Protein AF-A0A953JVI3-F1 (afdb_monomer)

pLDDT: mean 75.56, std 4.75, range [60.44, 83.81]

Nearest PDB structures (foldseek):
  7a0g-assembly1_DDD  TM=2.793E-01  e=7.425E+00  Serratia marcescens

Structure (mmCIF, N/CA/C/O backbone):
data_AF-A0A953JVI3-F1
#
_entry.id   AF-A0A953JVI3-F1
#
loop_
_atom_site.group_PDB
_atom_site.id
_atom_site.type_symbol
_atom_site.label_atom_id
_atom_site.label_alt_id
_atom_site.label_comp_id
_atom_site.label_asym_id
_atom_site.label_entity_id
_atom_site.label_seq_id
_atom_site.pdbx_PDB_ins_code
_atom_site.Cartn_x
_atom_site.Cartn_y
_atom_site.Cartn_z
_atom_site.occupancy
_atom_site.B_iso_or_equiv
_atom_site.auth_seq_id
_atom_site.auth_comp_id
_atom_site.auth_asym_id
_atom_site.auth_atom_id
_atom_site.pdbx_PDB_model_num
ATOM 1 N N . MET A 1 1 ? -4.779 13.389 2.240 1.00 60.44 1 MET A N 1
ATOM 2 C CA . MET A 1 1 ? -3.704 14.331 1.834 1.00 60.44 1 MET A CA 1
ATOM 3 C C . MET A 1 1 ? -2.359 13.641 1.656 1.00 60.44 1 MET A C 1
ATOM 5 O O . MET A 1 1 ? -1.805 13.763 0.575 1.00 60.44 1 MET A O 1
ATOM 9 N N . ALA A 1 2 ? -1.850 12.896 2.646 1.00 67.44 2 ALA A N 1
ATOM 10 C CA . ALA A 1 2 ? -0.539 12.240 2.550 1.00 67.44 2 ALA A CA 1
ATOM 11 C C . ALA A 1 2 ? -0.389 11.328 1.316 1.00 67.44 2 ALA A C 1
ATOM 13 O O . ALA A 1 2 ? 0.600 11.441 0.608 1.00 67.44 2 ALA A O 1
ATOM 14 N N . THR A 1 3 ? -1.405 10.522 0.998 1.00 66.00 3 THR A N 1
ATOM 15 C CA . THR A 1 3 ? -1.423 9.599 -0.153 1.00 66.00 3 THR A CA 1
ATOM 16 C C . THR A 1 3 ? -1.429 10.294 -1.516 1.00 66.00 3 THR A C 1
ATOM 18 O O . THR A 1 3 ? -0.757 9.840 -2.434 1.00 66.00 3 THR A O 1
ATOM 21 N N . LEU A 1 4 ? -2.129 11.428 -1.651 1.00 72.62 4 LEU A N 1
ATOM 22 C CA . LEU A 1 4 ? -2.093 12.260 -2.864 1.00 72.62 4 LEU A CA 1
ATOM 23 C C . LEU A 1 4 ? -0.709 12.886 -3.073 1.00 72.62 4 LEU A C 1
ATOM 25 O O . LEU A 1 4 ? -0.221 12.948 -4.196 1.00 72.62 4 LEU A O 1
ATOM 29 N N . LEU A 1 5 ? -0.059 13.300 -1.983 1.00 75.62 5 LEU A N 1
ATOM 30 C CA . LEU A 1 5 ? 1.323 13.780 -1.993 1.00 75.62 5 LEU A CA 1
ATOM 31 C C . LEU A 1 5 ? 2.293 12.673 -2.419 1.00 75.62 5 LEU A C 1
ATOM 33 O O . LEU A 1 5 ? 3.155 12.907 -3.262 1.00 75.62 5 LEU A O 1
ATOM 37 N N . THR A 1 6 ? 2.115 11.451 -1.908 1.00 73.44 6 THR A N 1
ATOM 38 C CA . THR A 1 6 ? 2.911 10.291 -2.339 1.00 73.44 6 THR A CA 1
ATOM 39 C C . THR A 1 6 ? 2.698 9.988 -3.816 1.00 73.44 6 THR A C 1
ATOM 41 O O . THR A 1 6 ? 3.661 9.682 -4.505 1.00 73.44 6 THR A O 1
ATOM 44 N N . LEU A 1 7 ? 1.470 10.127 -4.320 1.00 75.25 7 LEU A N 1
ATOM 45 C CA . LEU A 1 7 ? 1.141 9.928 -5.733 1.00 75.25 7 LEU A CA 1
ATOM 46 C C . LEU A 1 7 ? 1.788 10.971 -6.630 1.00 75.25 7 LEU A C 1
ATOM 48 O O . LEU A 1 7 ? 2.363 10.616 -7.654 1.00 75.25 7 LEU A O 1
ATOM 52 N N . LEU A 1 8 ? 1.759 12.237 -6.220 1.00 78.50 8 LEU A N 1
ATOM 53 C CA . LEU A 1 8 ? 2.433 13.312 -6.939 1.00 78.50 8 LEU A CA 1
ATOM 54 C C . LEU A 1 8 ? 3.944 13.080 -6.994 1.00 78.50 8 LEU A C 1
ATOM 56 O O . LEU A 1 8 ? 4.527 13.184 -8.068 1.00 78.50 8 LEU A O 1
ATOM 60 N N . ILE A 1 9 ? 4.572 12.709 -5.877 1.00 78.62 9 ILE A N 1
ATOM 61 C CA . ILE A 1 9 ? 6.025 12.498 -5.799 1.00 78.62 9 ILE A CA 1
ATOM 62 C C . ILE A 1 9 ? 6.435 11.206 -6.525 1.00 78.62 9 ILE A C 1
ATOM 64 O O . ILE A 1 9 ? 7.262 11.237 -7.429 1.00 78.62 9 ILE A O 1
ATOM 68 N N . ALA A 1 10 ? 5.837 10.064 -6.183 1.00 74.25 10 ALA A N 1
ATOM 69 C CA . ALA A 1 10 ? 6.178 8.776 -6.788 1.00 74.25 10 ALA A CA 1
ATOM 70 C C . ALA A 1 10 ? 5.773 8.699 -8.268 1.00 74.25 10 ALA A C 1
ATOM 72 O O . ALA A 1 10 ? 6.470 8.063 -9.058 1.00 74.25 10 ALA A O 1
ATOM 73 N N . GLY A 1 11 ? 4.679 9.364 -8.653 1.00 73.06 11 GLY A N 1
ATOM 74 C CA . GLY A 1 11 ? 4.232 9.473 -10.038 1.00 73.06 11 GLY A CA 1
ATOM 75 C C . GLY A 1 11 ? 5.146 10.360 -10.880 1.00 73.06 11 GLY A C 1
ATOM 76 O O . GLY A 1 11 ? 5.513 9.959 -11.980 1.00 73.06 11 GLY A O 1
ATOM 77 N N . SER A 1 12 ? 5.579 11.517 -10.367 1.00 76.25 12 SER A N 1
ATOM 78 C CA . SER A 1 12 ? 6.529 12.385 -11.086 1.00 76.25 12 SER A CA 1
ATOM 79 C C . SER A 1 12 ? 7.915 11.748 -11.217 1.00 76.25 12 SER A C 1
ATOM 81 O O . SER A 1 12 ? 8.480 11.753 -12.310 1.00 76.25 12 SER A O 1
ATOM 83 N N . ILE A 1 13 ? 8.427 11.112 -10.158 1.00 76.56 13 ILE A N 1
ATOM 84 C CA . ILE A 1 13 ? 9.685 10.346 -10.205 1.00 76.56 13 ILE A CA 1
ATOM 85 C C . ILE A 1 13 ? 9.555 9.145 -11.155 1.00 76.56 13 ILE A C 1
ATOM 87 O O . ILE A 1 13 ? 10.433 8.906 -11.980 1.00 76.56 13 ILE A O 1
ATOM 91 N N . GLY A 1 14 ? 8.442 8.410 -11.080 1.00 71.81 14 GLY A N 1
ATOM 92 C CA . GLY A 1 14 ? 8.157 7.278 -11.962 1.00 71.81 14 GLY A CA 1
ATOM 93 C C . GLY A 1 14 ? 8.078 7.681 -13.432 1.00 71.81 14 GLY A C 1
ATOM 94 O O . GLY A 1 14 ? 8.633 6.994 -14.286 1.00 71.81 14 GLY A O 1
ATOM 95 N N . PHE A 1 15 ? 7.445 8.817 -13.725 1.00 75.69 15 PHE A N 1
ATOM 96 C CA . PHE A 1 15 ? 7.384 9.372 -15.073 1.00 75.69 15 PHE A CA 1
ATOM 97 C C . PHE A 1 15 ? 8.760 9.815 -15.579 1.00 75.69 15 PHE A C 1
ATOM 99 O O . PHE A 1 15 ? 9.104 9.537 -16.725 1.00 75.69 15 PHE A O 1
ATOM 106 N N . ALA A 1 16 ? 9.571 10.447 -14.727 1.00 77.69 16 ALA A N 1
ATOM 107 C CA . ALA A 1 16 ? 10.918 10.877 -15.094 1.00 77.69 16 ALA A CA 1
ATOM 108 C C . ALA A 1 16 ? 11.865 9.701 -15.399 1.00 77.69 16 ALA A C 1
ATOM 110 O O . ALA A 1 16 ? 12.712 9.821 -16.280 1.00 77.69 16 ALA A O 1
ATOM 111 N N . LEU A 1 17 ? 11.723 8.572 -14.696 1.00 78.06 17 LEU A N 1
ATOM 112 C CA . LEU A 1 17 ? 12.609 7.410 -14.843 1.00 78.06 17 LEU A CA 1
ATOM 113 C C . LEU A 1 17 ? 12.129 6.393 -15.888 1.00 78.06 17 LEU A C 1
ATOM 115 O O . LEU A 1 17 ? 12.945 5.810 -16.595 1.00 78.06 17 LEU A O 1
ATOM 119 N N . TYR A 1 18 ? 10.816 6.174 -15.991 1.00 79.06 18 TYR A N 1
ATOM 120 C CA . TYR A 1 18 ? 10.232 5.072 -16.770 1.00 79.06 18 TYR A CA 1
ATOM 121 C C . TYR A 1 18 ? 9.108 5.526 -17.718 1.00 79.06 18 TYR A C 1
ATOM 123 O O . TYR A 1 18 ? 8.394 4.701 -18.297 1.00 79.06 18 TYR A O 1
ATOM 131 N N . GLY A 1 19 ? 8.924 6.840 -17.885 1.00 80.56 19 GLY A N 1
ATOM 132 C CA . GLY A 1 19 ? 7.924 7.426 -18.774 1.00 80.56 19 GLY A CA 1
ATOM 133 C C . GLY A 1 19 ? 6.487 7.070 -18.384 1.00 80.56 19 GLY A C 1
ATOM 134 O O . GLY A 1 19 ? 6.133 6.951 -17.210 1.00 80.56 19 GLY A O 1
ATOM 135 N N . MET A 1 20 ? 5.634 6.869 -19.391 1.00 80.38 20 MET A N 1
ATOM 136 C CA . MET A 1 20 ? 4.209 6.562 -19.197 1.00 80.38 20 MET A CA 1
ATOM 137 C C . MET A 1 20 ? 3.978 5.304 -18.336 1.00 80.38 20 MET A C 1
ATOM 139 O O . MET A 1 20 ? 3.024 5.246 -17.561 1.00 80.38 20 MET A O 1
ATOM 143 N N . TRP A 1 21 ? 4.865 4.308 -18.433 1.00 77.00 21 TRP A N 1
ATOM 144 C CA . TRP A 1 21 ? 4.751 3.055 -17.682 1.00 77.00 21 TRP A CA 1
ATOM 145 C C . TRP A 1 21 ? 4.994 3.241 -16.183 1.00 77.00 21 TRP A C 1
ATOM 147 O O . TRP A 1 21 ? 4.293 2.627 -15.382 1.00 77.00 21 TRP A O 1
ATOM 157 N N . GLY A 1 22 ? 5.905 4.137 -15.793 1.00 72.75 22 GLY A N 1
ATOM 158 C CA . GLY A 1 22 ? 6.122 4.484 -14.386 1.00 72.75 22 GLY A CA 1
ATOM 159 C C . GLY A 1 22 ? 4.948 5.246 -13.765 1.00 72.75 22 GLY A C 1
ATOM 160 O O . GLY A 1 22 ? 4.673 5.086 -12.576 1.00 72.75 22 GLY A O 1
ATOM 161 N N . LEU A 1 23 ? 4.214 6.032 -14.563 1.00 77.94 23 LEU A N 1
ATOM 162 C CA . LEU A 1 23 ? 2.989 6.713 -14.125 1.00 77.94 23 LEU A CA 1
ATOM 163 C C . LEU A 1 23 ? 1.823 5.722 -13.949 1.00 77.94 23 LEU A C 1
ATOM 165 O O . LEU A 1 23 ? 1.079 5.783 -12.966 1.00 77.94 23 LEU A O 1
ATOM 169 N N . LEU A 1 24 ? 1.679 4.776 -14.883 1.00 79.62 24 LEU A N 1
ATOM 170 C CA . LEU A 1 24 ? 0.696 3.692 -14.797 1.00 79.62 24 LEU A CA 1
ATOM 171 C C . LEU A 1 24 ? 0.962 2.782 -13.591 1.00 79.62 24 LEU A C 1
ATOM 173 O O . LEU A 1 24 ? 0.039 2.441 -12.856 1.00 79.62 24 LEU A O 1
ATOM 177 N N . ALA A 1 25 ? 2.224 2.444 -13.339 1.00 76.31 25 ALA A N 1
ATOM 178 C CA . ALA A 1 25 ? 2.614 1.653 -12.180 1.00 76.31 25 ALA A CA 1
ATOM 179 C C . ALA A 1 25 ? 2.326 2.382 -10.850 1.00 76.31 25 ALA A C 1
ATOM 181 O O . ALA A 1 25 ? 1.720 1.797 -9.950 1.00 76.31 25 ALA A O 1
ATOM 182 N N . ALA A 1 26 ? 2.653 3.676 -10.750 1.00 76.94 26 ALA A N 1
ATOM 183 C CA . ALA A 1 26 ? 2.351 4.489 -9.569 1.00 76.94 26 ALA A CA 1
ATOM 184 C C . ALA A 1 26 ? 0.840 4.644 -9.316 1.00 76.94 26 ALA A C 1
ATOM 186 O O . ALA A 1 26 ? 0.392 4.567 -8.172 1.00 76.94 26 ALA A O 1
ATOM 187 N N . SER A 1 27 ? 0.045 4.845 -10.370 1.00 78.69 27 SER A N 1
ATOM 188 C CA . SER A 1 27 ? -1.414 4.974 -10.250 1.00 78.69 27 SER A CA 1
ATOM 189 C C . SER A 1 27 ? -2.087 3.656 -9.859 1.00 78.69 27 SER A C 1
ATOM 191 O O . SER A 1 27 ? -2.943 3.660 -8.976 1.00 78.69 27 SER A O 1
ATOM 193 N N . LEU A 1 28 ? -1.659 2.522 -10.423 1.00 81.19 28 LEU A N 1
ATOM 194 C CA . LEU A 1 28 ? -2.126 1.198 -9.998 1.00 81.19 28 LEU A CA 1
ATOM 195 C C . LEU A 1 28 ? -1.784 0.924 -8.532 1.00 81.19 28 LEU A C 1
ATOM 197 O O . LEU A 1 28 ? -2.669 0.559 -7.757 1.00 81.19 28 LEU A O 1
ATOM 201 N N . ALA A 1 29 ? -0.528 1.149 -8.136 1.00 78.25 29 ALA A N 1
ATOM 202 C CA . ALA A 1 29 ? -0.089 0.992 -6.751 1.00 78.25 29 ALA A CA 1
ATOM 203 C C . ALA A 1 29 ? -0.932 1.844 -5.790 1.00 78.25 29 ALA A C 1
ATOM 205 O O . ALA A 1 29 ? -1.361 1.356 -4.742 1.00 78.25 29 ALA A O 1
ATOM 206 N N . ALA A 1 30 ? -1.229 3.087 -6.174 1.00 77.81 30 ALA A N 1
ATOM 207 C CA . ALA A 1 30 ? -2.073 3.972 -5.391 1.00 77.81 30 ALA A CA 1
ATOM 208 C C . ALA A 1 30 ? -3.502 3.449 -5.231 1.00 77.81 30 ALA A C 1
ATOM 210 O O . ALA A 1 30 ? -4.007 3.432 -4.112 1.00 77.81 30 ALA A O 1
ATOM 211 N N . VAL A 1 31 ? -4.149 3.016 -6.317 1.00 82.12 31 VAL A N 1
ATOM 212 C CA . VAL A 1 31 ? -5.530 2.507 -6.280 1.00 82.12 31 VAL A CA 1
ATOM 213 C C . VAL A 1 31 ? -5.621 1.245 -5.427 1.00 82.12 31 VAL A C 1
ATOM 215 O O . VAL A 1 31 ? -6.524 1.130 -4.602 1.00 82.12 31 VAL A O 1
ATOM 218 N N . LEU A 1 32 ? -4.665 0.327 -5.576 1.00 80.62 32 LEU A N 1
ATOM 219 C CA . LEU A 1 32 ? -4.622 -0.918 -4.810 1.00 80.62 32 LEU A CA 1
ATOM 220 C C . LEU A 1 32 ? -4.421 -0.657 -3.312 1.00 80.62 32 LEU A C 1
ATOM 222 O O . LEU A 1 32 ? -5.138 -1.218 -2.483 1.00 80.62 32 LEU A O 1
ATOM 226 N N . CYS A 1 33 ? -3.482 0.226 -2.960 1.00 79.69 33 CYS A N 1
ATOM 227 C CA . CYS A 1 33 ? -3.192 0.537 -1.561 1.00 79.69 33 CYS A CA 1
ATOM 228 C C . CYS A 1 33 ? -4.296 1.387 -0.914 1.00 79.69 33 CYS A C 1
ATOM 230 O O . CYS A 1 33 ? -4.674 1.121 0.225 1.00 79.69 33 CYS A O 1
ATOM 232 N N . LEU A 1 34 ? -4.857 2.370 -1.630 1.00 77.19 34 LEU A N 1
ATOM 233 C CA . LEU A 1 34 ? -5.983 3.175 -1.141 1.00 77.19 34 LEU A CA 1
ATOM 234 C C . LEU A 1 34 ? -7.251 2.340 -0.995 1.00 77.19 34 LEU A C 1
ATOM 236 O O . LEU A 1 34 ? -7.900 2.408 0.043 1.00 77.19 34 LEU A O 1
ATOM 240 N N . GLY A 1 35 ? -7.582 1.521 -1.995 1.00 78.62 35 GLY A N 1
ATOM 241 C CA . GLY A 1 35 ? -8.746 0.640 -1.937 1.00 78.62 35 GLY A CA 1
ATOM 242 C C . GLY A 1 35 ? -8.668 -0.337 -0.762 1.00 78.62 35 GLY A C 1
ATOM 243 O O . GLY A 1 35 ? -9.645 -0.495 -0.030 1.00 78.62 35 GLY A O 1
ATOM 244 N N . GLY A 1 36 ? -7.493 -0.934 -0.529 1.00 78.38 36 GLY A N 1
ATOM 245 C CA . GLY A 1 36 ? -7.256 -1.809 0.622 1.00 78.38 36 GLY A CA 1
ATOM 246 C C . GLY A 1 36 ? -7.362 -1.087 1.970 1.00 78.38 36 GLY A C 1
ATOM 247 O O . GLY A 1 36 ? -7.991 -1.608 2.889 1.00 78.38 36 GLY A O 1
ATOM 248 N N . ALA A 1 37 ? -6.795 0.118 2.084 1.00 73.50 37 ALA A N 1
ATOM 249 C CA . ALA A 1 37 ? -6.823 0.919 3.311 1.00 73.50 37 ALA A CA 1
ATOM 250 C C . ALA A 1 37 ? -8.233 1.430 3.662 1.00 73.50 37 ALA A C 1
ATOM 252 O O . ALA A 1 37 ? -8.650 1.363 4.818 1.00 73.50 37 ALA A O 1
ATOM 253 N N . GLU A 1 38 ? -9.005 1.892 2.675 1.00 79.56 38 GLU A N 1
ATOM 254 C CA . GLU A 1 38 ? -10.396 2.315 2.888 1.00 79.56 38 GLU A CA 1
ATOM 255 C C . GLU A 1 38 ? -11.273 1.128 3.316 1.00 79.56 38 GLU A C 1
ATOM 257 O O . GLU A 1 38 ? -12.021 1.224 4.292 1.00 79.56 38 GLU A O 1
ATOM 262 N N . ALA A 1 39 ? -11.130 -0.030 2.660 1.00 77.75 39 ALA A N 1
ATOM 263 C CA . ALA A 1 39 ? -11.838 -1.250 3.053 1.00 77.75 39 ALA A C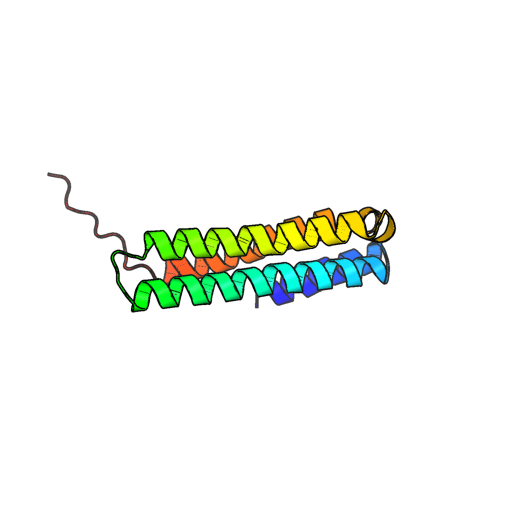A 1
ATOM 264 C C . ALA A 1 39 ? -11.475 -1.690 4.484 1.00 77.75 39 ALA A C 1
ATOM 266 O O . ALA A 1 39 ? -12.357 -2.058 5.265 1.00 77.75 39 ALA A O 1
ATOM 267 N N . ALA A 1 40 ? -10.196 -1.595 4.856 1.00 77.81 40 ALA A N 1
ATOM 268 C CA . ALA A 1 40 ? -9.703 -1.903 6.194 1.00 77.81 40 ALA A CA 1
ATOM 269 C C . ALA A 1 40 ? -10.261 -0.947 7.269 1.00 77.81 40 ALA A C 1
ATOM 271 O O . ALA A 1 40 ? -10.701 -1.385 8.341 1.00 77.81 40 ALA A O 1
ATOM 272 N N . LEU A 1 41 ? -10.318 0.355 6.980 1.00 74.19 41 LEU A N 1
ATOM 273 C CA . LEU A 1 41 ? -10.912 1.366 7.861 1.00 74.19 41 LEU A CA 1
ATOM 274 C C . LEU A 1 41 ? -12.419 1.166 8.043 1.00 74.19 41 LEU A C 1
ATOM 276 O O . LEU A 1 41 ? -12.923 1.245 9.166 1.00 74.19 41 LEU A O 1
ATOM 280 N N . VAL A 1 42 ? -13.143 0.875 6.963 1.00 80.81 42 VAL A N 1
ATOM 281 C CA . VAL A 1 42 ? -14.584 0.600 7.030 1.00 80.81 42 VAL A CA 1
ATOM 282 C C . VAL A 1 42 ? -14.847 -0.675 7.831 1.00 80.81 42 VAL A C 1
ATOM 284 O O . VAL A 1 42 ? -15.677 -0.653 8.742 1.00 80.81 42 VAL A O 1
ATOM 287 N N . ALA A 1 43 ? -14.111 -1.757 7.563 1.00 76.94 43 ALA A N 1
ATOM 288 C CA . ALA A 1 43 ? -14.257 -3.023 8.279 1.00 76.94 43 ALA A CA 1
ATOM 289 C C . ALA A 1 43 ? -13.963 -2.878 9.782 1.00 76.94 43 ALA A C 1
ATOM 291 O O . ALA A 1 43 ? -14.747 -3.336 10.616 1.00 76.94 43 ALA A O 1
ATOM 292 N N . SER A 1 44 ? -12.872 -2.191 10.138 1.00 71.88 44 SER A N 1
ATOM 293 C CA . SER A 1 44 ? -12.499 -1.967 11.540 1.00 71.88 44 SER A CA 1
ATOM 294 C C . SER A 1 44 ? -13.518 -1.101 12.285 1.00 71.88 44 SER A C 1
ATOM 296 O O . SER A 1 44 ? -13.928 -1.463 13.389 1.00 71.88 44 SER A O 1
ATOM 298 N N . ARG A 1 45 ? -14.007 -0.009 11.680 1.00 75.50 45 ARG A N 1
ATOM 299 C CA . ARG A 1 45 ? -15.045 0.839 12.296 1.00 75.50 45 ARG A CA 1
ATOM 300 C C . ARG A 1 45 ? -16.391 0.133 12.421 1.00 75.50 45 ARG A C 1
ATOM 302 O O . ARG A 1 45 ? -17.093 0.346 13.412 1.00 75.50 45 ARG A O 1
ATOM 309 N N . LEU A 1 46 ? -16.762 -0.692 11.443 1.00 79.12 46 LEU A N 1
ATOM 310 C CA . LEU A 1 46 ? -18.009 -1.453 11.490 1.00 79.12 46 LEU A CA 1
ATOM 311 C C . LEU A 1 46 ? -17.968 -2.503 12.610 1.00 79.12 46 LEU A C 1
ATOM 313 O O . LEU A 1 46 ? -18.915 -2.595 13.390 1.00 79.12 46 LEU A O 1
ATOM 317 N N . ALA A 1 47 ? -16.847 -3.216 12.753 1.00 72.50 47 ALA A N 1
ATOM 318 C CA . ALA A 1 47 ? -16.638 -4.182 13.832 1.00 72.50 47 ALA A CA 1
ATOM 319 C C . ALA A 1 47 ? 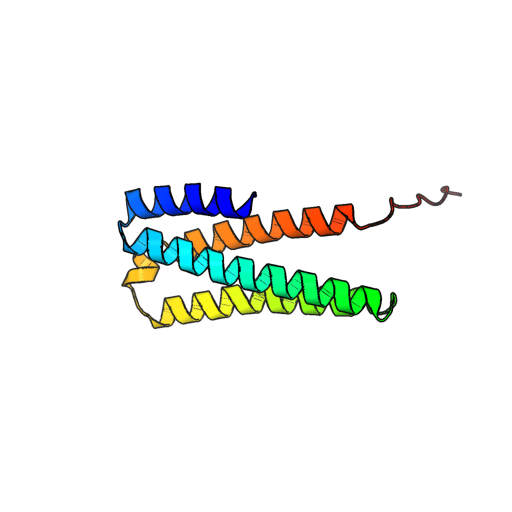-16.646 -3.516 15.221 1.00 72.50 47 ALA A C 1
ATOM 321 O O . ALA A 1 47 ? -17.320 -3.999 16.130 1.00 72.50 47 ALA A O 1
ATOM 322 N N . GLN A 1 48 ? -15.974 -2.367 15.370 1.00 70.62 48 GLN A N 1
ATOM 323 C CA . GLN A 1 48 ? -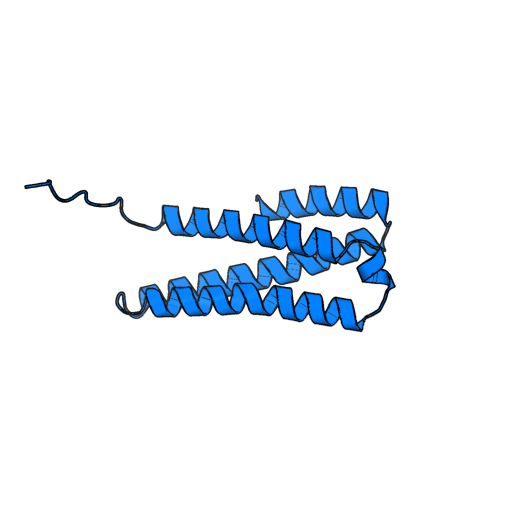15.965 -1.602 16.623 1.00 70.62 48 GLN A CA 1
ATOM 324 C C . GLN A 1 48 ? -17.354 -1.077 17.015 1.00 70.62 48 GLN A C 1
ATOM 326 O O . GLN A 1 48 ? -17.692 -1.084 18.198 1.00 70.62 48 GLN A O 1
ATOM 331 N N . ARG A 1 49 ? -18.173 -0.637 16.045 1.00 73.50 49 ARG A N 1
ATOM 332 C CA . ARG A 1 49 ? -19.565 -0.219 16.301 1.00 73.50 49 ARG A CA 1
ATOM 333 C C . ARG A 1 49 ? -20.473 -1.383 16.682 1.00 73.50 49 ARG A C 1
ATOM 335 O O . ARG A 1 49 ? -21.403 -1.174 17.452 1.00 73.50 49 ARG A O 1
ATOM 342 N N . ALA A 1 50 ? -20.239 -2.570 16.126 1.00 72.81 50 ALA A N 1
ATOM 343 C CA . ALA A 1 50 ? -21.074 -3.733 16.390 1.00 72.81 50 ALA A CA 1
ATOM 344 C C . ALA A 1 50 ? -20.865 -4.264 17.813 1.00 72.81 50 ALA A C 1
ATOM 346 O O . ALA A 1 50 ? -21.842 -4.422 18.547 1.00 72.81 50 ALA A O 1
ATOM 347 N N . ARG A 1 51 ? -19.612 -4.535 18.213 1.00 72.62 51 ARG A N 1
ATOM 348 C CA . ARG A 1 51 ? -19.264 -4.983 19.572 1.00 72.62 51 ARG A CA 1
ATOM 349 C C . ARG A 1 51 ? -17.825 -4.584 19.936 1.00 72.62 51 ARG A C 1
ATOM 351 O O . ARG A 1 51 ? -16.913 -4.923 19.184 1.00 72.62 51 ARG A O 1
ATOM 358 N N . PRO A 1 52 ? -17.575 -3.972 21.110 1.00 68.00 52 PRO A N 1
ATOM 359 C CA . PRO A 1 52 ? -16.216 -3.630 21.546 1.00 68.00 52 PRO A CA 1
ATOM 360 C C . PRO A 1 52 ? -15.311 -4.865 21.705 1.00 68.00 52 PRO A C 1
ATOM 362 O O . PRO A 1 52 ? -14.124 -4.792 21.394 1.00 68.00 52 PRO A O 1
ATOM 365 N N . ASP A 1 53 ? -15.876 -6.023 22.062 1.00 72.06 53 ASP A N 1
ATOM 366 C CA . ASP A 1 53 ? -15.145 -7.298 22.165 1.00 72.06 53 ASP A CA 1
ATOM 367 C C . ASP A 1 53 ? -14.646 -7.826 20.806 1.00 72.06 53 ASP A C 1
ATOM 369 O O . ASP A 1 53 ? -13.769 -8.685 20.743 1.00 72.06 53 ASP A O 1
ATOM 373 N N . GLN A 1 54 ? -15.174 -7.300 19.693 1.00 73.00 54 GLN A N 1
ATOM 374 C CA . GLN A 1 54 ? -14.755 -7.648 18.332 1.00 73.00 54 GLN A CA 1
ATOM 375 C C . GLN A 1 54 ? -13.699 -6.692 17.767 1.00 73.00 54 GLN A C 1
ATOM 377 O O . GLN A 1 54 ? -13.332 -6.818 16.598 1.00 73.00 54 GLN A O 1
ATOM 382 N N . ALA A 1 55 ? -13.159 -5.770 18.572 1.00 69.38 55 ALA A N 1
ATOM 383 C CA . ALA A 1 55 ? -12.100 -4.863 18.132 1.00 69.38 55 ALA A CA 1
ATOM 384 C C . ALA A 1 55 ? -10.886 -5.621 17.560 1.00 69.38 55 ALA A C 1
ATOM 386 O O . ALA A 1 55 ? -10.349 -5.226 16.526 1.00 69.38 55 ALA A O 1
ATOM 387 N N . LEU A 1 56 ? -10.510 -6.753 18.172 1.00 75.00 56 LEU A N 1
ATOM 388 C CA . LEU A 1 56 ? -9.424 -7.608 17.684 1.00 75.00 56 LEU A CA 1
ATOM 389 C C . LEU A 1 56 ? -9.760 -8.244 16.325 1.00 75.00 56 LEU A C 1
ATOM 391 O O . LEU A 1 56 ? -8.934 -8.234 15.414 1.00 75.00 56 LEU A O 1
ATOM 395 N N . ALA A 1 57 ? -10.988 -8.749 16.166 1.00 74.81 57 ALA A N 1
ATOM 396 C CA . ALA A 1 57 ? -11.457 -9.330 14.910 1.00 74.81 57 ALA A CA 1
ATOM 397 C C . ALA A 1 57 ? -11.505 -8.280 13.789 1.00 74.81 57 ALA A C 1
ATOM 399 O O . ALA A 1 57 ? -11.038 -8.545 12.685 1.00 74.81 57 ALA A O 1
ATOM 400 N N . GLY A 1 58 ? -11.980 -7.066 14.083 1.00 73.69 58 GLY A N 1
ATOM 401 C CA . GLY A 1 58 ? -11.964 -5.942 13.144 1.00 73.69 58 GLY A CA 1
ATOM 402 C C . GLY A 1 58 ? -10.551 -5.538 12.719 1.00 73.69 58 GLY A C 1
ATOM 403 O O . GLY A 1 58 ? -10.331 -5.204 11.557 1.00 73.69 58 GLY A O 1
ATOM 404 N N . MET A 1 59 ? -9.580 -5.617 13.631 1.00 74.62 59 MET A N 1
ATOM 405 C CA . MET A 1 59 ? -8.176 -5.319 13.341 1.00 74.62 59 MET A CA 1
ATOM 406 C C . MET A 1 59 ? -7.520 -6.401 12.468 1.00 74.62 59 MET A C 1
ATOM 408 O O . MET A 1 59 ? -6.794 -6.075 11.529 1.00 74.62 59 MET A O 1
ATOM 412 N N . LEU A 1 60 ? -7.824 -7.678 12.720 1.00 80.25 60 LEU A N 1
ATOM 413 C CA . LEU A 1 60 ? -7.389 -8.804 11.881 1.00 80.25 60 LEU A CA 1
ATOM 414 C C . LEU A 1 60 ? -7.965 -8.713 10.463 1.00 80.25 60 LEU A C 1
ATOM 416 O O . LEU A 1 60 ? -7.255 -8.931 9.484 1.00 80.25 60 LEU A O 1
ATOM 420 N N . LEU A 1 61 ? -9.239 -8.338 10.347 1.00 79.12 61 LEU A N 1
ATOM 421 C CA . LEU A 1 61 ? -9.919 -8.178 9.062 1.00 79.12 61 LEU A CA 1
ATOM 422 C C . LEU A 1 61 ? -9.365 -6.971 8.285 1.00 79.12 61 LEU A C 1
ATOM 424 O O . LEU A 1 61 ? -9.145 -7.050 7.077 1.00 79.12 61 LEU A O 1
ATOM 428 N N . ALA A 1 62 ? -9.038 -5.886 8.990 1.00 78.00 62 ALA A N 1
ATOM 429 C CA . ALA A 1 62 ? -8.324 -4.744 8.429 1.00 78.00 62 ALA A CA 1
ATOM 430 C C . ALA A 1 62 ? -6.925 -5.124 7.913 1.00 78.00 62 ALA A C 1
ATOM 432 O O . ALA A 1 62 ? -6.552 -4.735 6.806 1.00 78.00 62 ALA A O 1
ATOM 433 N N . MET A 1 63 ? -6.164 -5.926 8.668 1.00 79.50 63 MET A N 1
ATOM 434 C CA . MET A 1 63 ? -4.877 -6.462 8.204 1.00 79.50 63 MET A CA 1
ATOM 435 C C . MET A 1 63 ? -5.024 -7.339 6.962 1.00 79.50 63 MET A C 1
ATOM 437 O O . MET A 1 63 ? -4.193 -7.245 6.058 1.00 79.50 63 MET A O 1
ATOM 441 N N . LEU A 1 64 ? -6.072 -8.167 6.903 1.00 81.56 64 LEU A N 1
ATOM 442 C CA . LEU A 1 64 ? -6.325 -9.025 5.753 1.00 81.56 64 LEU A CA 1
ATOM 443 C C . LEU A 1 64 ? -6.485 -8.179 4.488 1.00 81.56 64 LEU A C 1
ATOM 445 O O . LEU A 1 64 ? -5.710 -8.359 3.555 1.00 81.56 64 LEU A O 1
ATOM 449 N N . PHE A 1 65 ? -7.395 -7.200 4.490 1.00 79.38 65 PHE A N 1
ATOM 450 C CA . PHE A 1 65 ? -7.600 -6.313 3.339 1.00 79.38 65 PHE A CA 1
ATOM 451 C C . PHE A 1 65 ? -6.342 -5.527 2.957 1.00 79.38 65 PHE A C 1
ATOM 453 O O . PHE A 1 65 ? -6.043 -5.374 1.768 1.00 79.38 65 PHE A O 1
ATOM 460 N N . ARG A 1 66 ? -5.571 -5.089 3.958 1.00 75.06 66 ARG A N 1
ATOM 461 C CA . ARG A 1 66 ? -4.293 -4.396 3.763 1.00 75.06 66 ARG A CA 1
ATOM 462 C C . ARG A 1 66 ? -3.225 -5.239 3.093 1.00 75.06 66 ARG A C 1
ATOM 464 O O . ARG A 1 66 ? -2.395 -4.668 2.405 1.00 75.06 66 ARG A O 1
ATOM 471 N N . MET A 1 67 ? -3.211 -6.550 3.304 1.00 76.19 67 MET A N 1
ATOM 472 C CA . MET A 1 67 ? -2.242 -7.447 2.672 1.00 76.19 67 MET A CA 1
ATOM 473 C C . MET A 1 67 ? -2.758 -7.952 1.331 1.00 76.19 67 MET A C 1
ATOM 475 O O . MET A 1 67 ? -2.026 -7.940 0.345 1.00 76.19 67 MET A O 1
ATOM 479 N N . THR A 1 68 ? -4.028 -8.358 1.261 1.00 81.38 68 THR A N 1
ATOM 480 C CA . THR A 1 68 ? -4.585 -9.002 0.068 1.00 81.38 68 THR A CA 1
ATOM 481 C C . THR A 1 68 ? -4.662 -8.058 -1.119 1.00 81.38 68 THR A C 1
ATOM 483 O O . THR A 1 68 ? -4.377 -8.490 -2.229 1.00 81.38 68 THR A O 1
ATOM 486 N N . ALA A 1 69 ? -5.009 -6.783 -0.919 1.00 80.69 69 ALA A N 1
ATOM 487 C CA . ALA A 1 69 ? -5.088 -5.822 -2.018 1.00 80.69 69 ALA A CA 1
ATOM 488 C C . ALA A 1 69 ? -3.721 -5.575 -2.698 1.00 80.69 69 ALA A C 1
ATOM 490 O O . ALA A 1 69 ? -3.623 -5.782 -3.912 1.00 80.69 69 ALA A O 1
ATOM 491 N N . PRO A 1 70 ? -2.644 -5.212 -1.972 1.00 78.31 70 PRO A N 1
ATOM 492 C CA . PRO A 1 70 ? -1.328 -5.052 -2.579 1.00 78.31 70 PRO A CA 1
ATOM 493 C C . PRO A 1 70 ? -0.720 -6.377 -3.044 1.00 78.31 70 PRO A C 1
ATOM 495 O O . PRO A 1 70 ? -0.087 -6.368 -4.094 1.00 78.31 70 PRO A O 1
ATOM 498 N N . LEU A 1 71 ? -0.932 -7.515 -2.361 1.00 80.44 71 LEU A N 1
ATOM 499 C CA . LEU A 1 71 ? -0.442 -8.810 -2.864 1.00 80.44 71 LEU A CA 1
ATOM 500 C C . LEU A 1 71 ? -1.135 -9.231 -4.160 1.00 80.44 71 LEU A C 1
ATOM 502 O O . LEU A 1 71 ? -0.458 -9.659 -5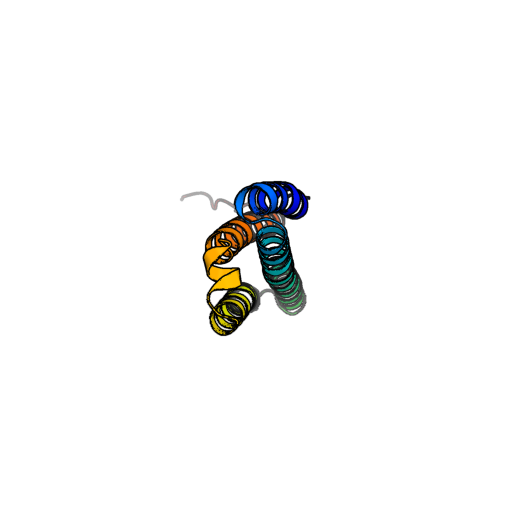.090 1.00 80.44 71 LEU A O 1
ATOM 506 N N . ALA A 1 72 ? -2.462 -9.115 -4.241 1.00 83.81 72 ALA A N 1
ATOM 507 C CA . ALA A 1 72 ? -3.201 -9.448 -5.456 1.00 83.81 72 ALA A CA 1
ATOM 508 C C . ALA A 1 72 ? -2.788 -8.528 -6.609 1.00 83.81 72 ALA A C 1
ATOM 510 O O . ALA A 1 72 ? -2.578 -8.988 -7.729 1.00 83.81 72 ALA A O 1
ATOM 511 N N . GLY A 1 73 ? -2.597 -7.240 -6.317 1.00 79.12 73 GLY A N 1
ATOM 512 C CA . GLY A 1 73 ? -2.069 -6.275 -7.269 1.00 79.12 73 GLY A CA 1
ATOM 513 C C . GLY A 1 73 ? -0.644 -6.584 -7.725 1.00 79.12 73 GLY A C 1
ATOM 514 O O . GLY A 1 73 ? -0.362 -6.548 -8.919 1.00 79.12 73 GLY A O 1
ATOM 515 N N . ALA A 1 74 ? 0.246 -6.945 -6.803 1.00 78.75 74 ALA A N 1
ATOM 516 C CA . ALA A 1 74 ? 1.619 -7.328 -7.111 1.00 78.75 74 ALA A CA 1
ATOM 517 C C . ALA A 1 74 ? 1.679 -8.617 -7.943 1.00 78.75 74 ALA A C 1
ATOM 519 O O . ALA A 1 74 ? 2.434 -8.690 -8.910 1.00 78.75 74 ALA A O 1
ATOM 520 N N . LEU A 1 75 ? 0.835 -9.603 -7.624 1.00 81.75 75 LEU A N 1
ATOM 521 C CA . LEU A 1 75 ? 0.692 -10.825 -8.410 1.00 81.75 75 LEU A CA 1
ATOM 522 C C . LEU A 1 75 ? 0.161 -10.519 -9.815 1.00 81.75 75 LEU A C 1
ATOM 524 O O . LEU A 1 75 ? 0.698 -11.026 -10.793 1.00 81.75 75 LEU A O 1
ATOM 528 N N . TRP A 1 76 ? -0.840 -9.647 -9.940 1.00 82.19 76 TRP A N 1
ATOM 529 C CA . TRP A 1 76 ? 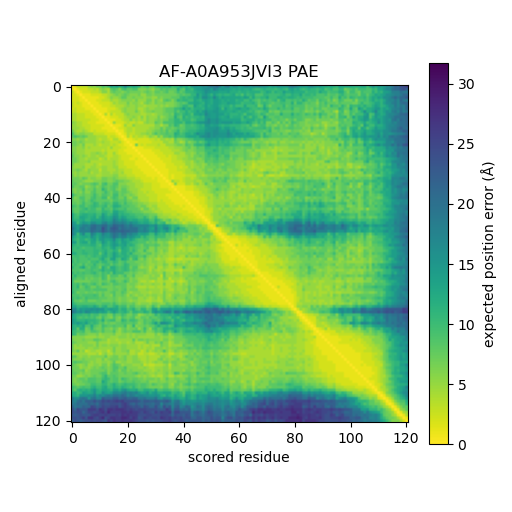-1.351 -9.208 -11.239 1.00 82.19 76 TRP A CA 1
ATOM 530 C C . TRP A 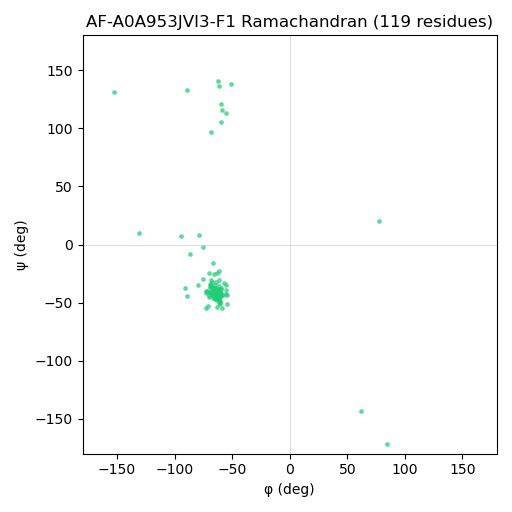1 76 ? -0.274 -8.507 -12.074 1.00 82.19 76 TRP A C 1
ATOM 532 O O . TRP A 1 76 ? -0.123 -8.792 -13.261 1.00 82.19 76 TRP A O 1
ATOM 542 N N . ILE A 1 77 ? 0.505 -7.618 -11.452 1.00 79.19 77 ILE A N 1
ATOM 543 C CA . ILE A 1 77 ? 1.634 -6.929 -12.091 1.00 79.19 77 ILE A CA 1
ATOM 544 C C . ILE A 1 77 ? 2.694 -7.936 -12.547 1.00 79.19 77 ILE A C 1
ATOM 546 O O . ILE A 1 77 ? 3.201 -7.817 -13.658 1.00 79.19 77 ILE A O 1
ATOM 550 N N . TYR A 1 78 ? 2.994 -8.941 -11.724 1.00 79.38 78 TYR A N 1
ATOM 551 C CA . TYR A 1 78 ? 3.924 -10.013 -12.072 1.00 79.38 78 TYR A CA 1
ATOM 552 C C . TYR A 1 78 ? 3.435 -10.832 -13.279 1.00 79.38 78 TYR A C 1
ATOM 554 O O . TYR A 1 78 ? 4.214 -11.124 -14.184 1.00 79.38 78 TYR A O 1
ATOM 562 N N . LEU A 1 79 ? 2.136 -11.137 -13.345 1.00 81.56 79 LEU A N 1
ATOM 563 C CA . LEU A 1 79 ? 1.533 -11.880 -14.459 1.00 81.56 79 LEU A CA 1
ATOM 564 C C . LEU A 1 79 ? 1.471 -11.078 -15.774 1.00 81.56 79 LEU A C 1
ATOM 566 O O . LEU A 1 79 ? 1.463 -11.677 -16.845 1.00 81.56 79 LEU A O 1
ATOM 570 N N . GLN A 1 80 ? 1.461 -9.741 -15.717 1.00 76.31 80 GLN A N 1
ATOM 571 C CA . GLN A 1 80 ? 1.500 -8.855 -16.895 1.00 76.31 80 GLN A CA 1
ATOM 572 C C . GLN A 1 80 ? 2.899 -8.761 -17.547 1.00 76.31 80 GLN A C 1
ATOM 574 O O . GLN A 1 80 ? 3.058 -8.115 -18.586 1.00 76.31 80 GLN A O 1
ATOM 579 N N . GLY A 1 81 ? 3.910 -9.423 -16.973 1.00 69.56 81 GLY A N 1
ATOM 580 C CA . GLY A 1 81 ? 5.250 -9.554 -17.544 1.00 69.56 81 GLY A CA 1
ATOM 581 C C . GLY A 1 81 ? 6.198 -8.381 -17.257 1.00 69.56 81 GLY A C 1
ATOM 582 O O . GLY A 1 81 ? 5.910 -7.472 -16.477 1.00 69.56 81 GLY A O 1
ATOM 583 N N . ASP A 1 82 ? 7.361 -8.403 -17.917 1.00 70.56 82 ASP A N 1
ATOM 584 C CA . ASP A 1 82 ? 8.526 -7.567 -17.581 1.00 70.56 82 ASP A CA 1
ATOM 585 C C . ASP A 1 82 ? 8.299 -6.054 -17.674 1.00 70.56 82 ASP A C 1
ATOM 587 O O . ASP A 1 82 ? 9.013 -5.291 -17.034 1.00 70.56 82 ASP A O 1
ATOM 591 N N . ARG A 1 83 ? 7.315 -5.571 -18.440 1.00 70.81 83 ARG A N 1
ATOM 592 C CA . ARG A 1 83 ? 7.183 -4.130 -18.727 1.00 70.81 83 ARG A CA 1
ATOM 593 C C . ARG A 1 83 ? 6.856 -3.285 -17.495 1.00 70.81 83 ARG A C 1
ATOM 595 O O . ARG A 1 83 ? 7.437 -2.217 -17.331 1.00 70.81 83 ARG A O 1
ATOM 602 N N . LEU A 1 84 ? 5.948 -3.744 -16.631 1.00 66.94 84 LEU A N 1
ATOM 603 C CA . LEU A 1 84 ? 5.628 -3.022 -15.391 1.00 66.94 84 LEU A CA 1
ATOM 604 C C . LEU A 1 84 ? 6.676 -3.281 -14.304 1.00 66.94 84 LEU A C 1
ATOM 606 O O . LEU A 1 84 ? 7.002 -2.381 -13.532 1.00 66.94 84 LEU A O 1
ATOM 610 N N . VAL A 1 85 ? 7.222 -4.496 -14.255 1.00 69.81 85 VAL A N 1
ATOM 611 C CA . VAL A 1 85 ? 8.267 -4.866 -13.293 1.00 69.81 85 VAL A CA 1
ATOM 612 C C . VAL A 1 85 ? 9.540 -4.050 -13.543 1.00 69.81 85 VAL A C 1
ATOM 614 O O . VAL A 1 85 ? 10.068 -3.449 -12.607 1.00 69.81 85 VAL A O 1
ATOM 617 N N . ALA A 1 86 ? 9.966 -3.928 -14.802 1.00 71.44 86 ALA A N 1
ATOM 618 C CA . ALA A 1 86 ? 11.102 -3.108 -15.220 1.00 71.44 86 ALA A CA 1
ATOM 619 C C . ALA A 1 86 ? 10.866 -1.603 -15.014 1.00 71.44 86 ALA A C 1
ATOM 621 O O . ALA A 1 86 ? 11.823 -0.860 -14.822 1.00 71.44 86 ALA A O 1
ATOM 622 N N . ALA A 1 87 ? 9.606 -1.154 -14.995 1.00 69.94 87 ALA A N 1
ATOM 623 C CA . ALA A 1 87 ? 9.237 0.232 -14.697 1.00 69.94 87 ALA A CA 1
ATOM 624 C C . ALA A 1 87 ? 9.251 0.570 -13.190 1.00 69.94 87 ALA A C 1
ATOM 626 O O . ALA A 1 87 ? 8.793 1.638 -12.785 1.00 69.94 87 ALA A O 1
ATOM 627 N N . GLY A 1 88 ? 9.736 -0.341 -12.340 1.00 74.69 88 GLY A N 1
ATOM 628 C CA . GLY A 1 88 ? 9.850 -0.111 -10.901 1.00 74.69 88 GLY A CA 1
ATOM 629 C C . GLY A 1 88 ? 8.530 -0.226 -10.135 1.00 74.69 88 GLY A C 1
ATOM 630 O O . GLY A 1 88 ? 8.446 0.260 -9.004 1.00 74.69 88 GLY A O 1
ATOM 631 N N . ALA A 1 89 ? 7.517 -0.897 -10.700 1.00 74.06 89 ALA A N 1
ATOM 632 C CA . ALA A 1 89 ? 6.206 -1.054 -10.066 1.00 74.06 89 ALA A CA 1
ATOM 633 C C . ALA A 1 89 ? 6.284 -1.674 -8.661 1.00 74.06 89 ALA A C 1
ATOM 635 O O . ALA A 1 89 ? 5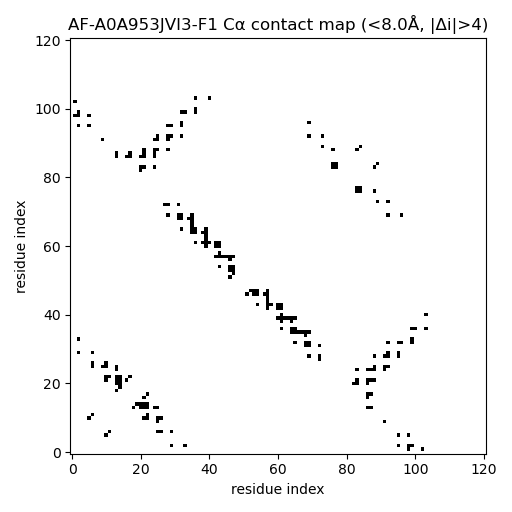.541 -1.270 -7.772 1.00 74.06 89 ALA A O 1
ATOM 636 N N . TRP A 1 90 ? 7.226 -2.594 -8.427 1.00 77.12 90 TRP A N 1
ATOM 637 C CA . TRP A 1 90 ? 7.467 -3.172 -7.101 1.00 77.12 90 TRP A CA 1
ATOM 638 C C . TRP A 1 90 ? 7.910 -2.130 -6.073 1.00 77.12 90 TRP A C 1
ATOM 640 O O . TRP A 1 90 ? 7.366 -2.084 -4.972 1.00 77.12 90 TRP A O 1
ATOM 650 N N . TYR A 1 91 ? 8.855 -1.259 -6.435 1.00 78.25 91 TYR A N 1
ATOM 651 C CA . TYR A 1 91 ? 9.327 -0.199 -5.545 1.00 78.25 91 TYR A CA 1
ATOM 652 C C . TYR A 1 91 ? 8.213 0.797 -5.237 1.00 78.25 91 TYR A C 1
ATOM 654 O O . TYR A 1 91 ? 8.009 1.159 -4.079 1.00 78.25 91 TYR A O 1
ATOM 662 N N . GLN A 1 92 ? 7.452 1.198 -6.255 1.00 75.00 92 GLN A N 1
ATOM 663 C CA . GLN A 1 92 ? 6.325 2.110 -6.076 1.00 75.00 92 GLN A CA 1
ATOM 664 C C . GLN A 1 92 ? 5.228 1.493 -5.203 1.00 75.00 92 GLN A C 1
ATOM 666 O O . GLN A 1 92 ? 4.703 2.183 -4.333 1.00 75.00 92 GLN A O 1
ATOM 671 N N . LEU A 1 93 ? 4.932 0.200 -5.370 1.00 76.88 93 LEU A N 1
ATOM 672 C CA . LEU A 1 93 ? 3.957 -0.530 -4.558 1.00 76.88 93 LEU A CA 1
ATOM 673 C C . LEU A 1 93 ? 4.396 -0.632 -3.091 1.00 76.88 93 LEU A C 1
ATOM 675 O O . LEU A 1 93 ? 3.587 -0.375 -2.204 1.00 76.88 93 LEU A O 1
ATOM 679 N N . ILE A 1 94 ? 5.677 -0.906 -2.823 1.00 80.12 94 ILE A N 1
ATOM 680 C CA . ILE A 1 94 ? 6.232 -0.930 -1.458 1.00 80.12 94 ILE A CA 1
ATOM 681 C C . ILE A 1 94 ? 6.169 0.456 -0.804 1.00 80.12 94 ILE A C 1
ATOM 683 O O . ILE A 1 94 ? 5.728 0.578 0.342 1.00 80.12 94 ILE A O 1
ATOM 687 N N . VAL A 1 95 ? 6.587 1.507 -1.519 1.00 79.62 95 VAL A N 1
ATOM 688 C CA . VAL A 1 95 ? 6.556 2.887 -1.006 1.00 79.62 95 VAL A CA 1
ATOM 689 C C . VAL A 1 95 ? 5.123 3.305 -0.691 1.00 79.62 95 VAL A C 1
ATOM 691 O O . VAL A 1 95 ? 4.859 3.812 0.401 1.00 79.62 95 VAL A O 1
ATOM 694 N N . PHE A 1 96 ? 4.188 3.055 -1.610 1.00 75.19 96 PHE A N 1
ATOM 695 C CA . PHE A 1 96 ? 2.781 3.362 -1.382 1.00 75.19 96 PHE A CA 1
ATOM 696 C C . PHE A 1 96 ? 2.225 2.609 -0.186 1.00 75.19 96 PHE A C 1
ATOM 698 O O . PHE A 1 96 ? 1.637 3.244 0.686 1.00 75.19 96 PHE A O 1
ATOM 705 N N . TYR A 1 97 ? 2.473 1.300 -0.115 1.00 79.44 97 TYR A N 1
ATOM 706 C CA . TYR A 1 97 ? 2.032 0.455 0.984 1.00 79.44 97 TYR A CA 1
ATOM 707 C C . TYR A 1 97 ? 2.492 1.005 2.340 1.00 79.44 97 TYR A C 1
ATOM 709 O O . TYR A 1 97 ? 1.658 1.226 3.222 1.00 79.44 97 TYR A O 1
ATOM 717 N N . LEU A 1 98 ? 3.787 1.309 2.489 1.00 80.56 98 LEU A N 1
ATOM 718 C CA . LEU A 1 98 ? 4.361 1.860 3.722 1.00 80.56 98 LEU A CA 1
ATOM 719 C C . LEU A 1 98 ? 3.732 3.200 4.112 1.00 80.56 98 LEU A C 1
ATOM 721 O O . LEU A 1 98 ? 3.429 3.421 5.287 1.00 80.56 98 LEU A O 1
ATOM 725 N N . VAL A 1 99 ? 3.499 4.088 3.144 1.00 80.25 99 VAL A N 1
ATOM 726 C CA . VAL A 1 99 ? 2.886 5.389 3.430 1.00 80.25 99 VAL A CA 1
ATOM 727 C C . VAL A 1 99 ? 1.417 5.237 3.821 1.00 80.25 99 VAL A C 1
ATOM 729 O O . VAL A 1 99 ? 0.999 5.820 4.822 1.00 80.25 99 VAL A O 1
ATOM 732 N N . THR A 1 100 ? 0.631 4.424 3.106 1.00 75.62 100 THR A N 1
ATOM 733 C CA . THR A 1 100 ? -0.757 4.129 3.509 1.00 75.62 100 THR A CA 1
ATOM 734 C C . THR A 1 100 ? -0.822 3.473 4.884 1.00 75.62 100 THR A C 1
ATOM 736 O O . THR A 1 100 ? -1.689 3.821 5.688 1.00 75.62 100 THR A O 1
ATOM 739 N N . LEU A 1 101 ? 0.128 2.588 5.199 1.00 80.19 101 LEU A N 1
ATOM 740 C CA . LEU A 1 101 ? 0.232 1.953 6.507 1.00 80.19 101 LEU A CA 1
ATOM 741 C C . LEU A 1 101 ? 0.442 3.003 7.606 1.00 80.19 101 LEU A C 1
ATOM 743 O O . LEU A 1 101 ? -0.321 3.037 8.572 1.00 80.19 101 LEU A O 1
ATOM 747 N N . ALA A 1 102 ? 1.424 3.891 7.429 1.00 80.25 102 ALA A N 1
ATOM 748 C CA . ALA A 1 102 ? 1.735 4.950 8.385 1.00 80.25 102 ALA A CA 1
ATOM 749 C C . ALA A 1 102 ? 0.543 5.892 8.622 1.00 80.25 102 ALA A C 1
ATOM 751 O O . ALA A 1 102 ? 0.221 6.212 9.768 1.00 80.25 102 ALA A O 1
ATOM 752 N N . VAL A 1 103 ? -0.146 6.295 7.550 1.00 80.50 103 VAL A N 1
ATOM 753 C CA . VAL A 1 103 ? -1.320 7.178 7.628 1.00 80.50 103 VAL A CA 1
ATOM 754 C C . VAL A 1 103 ? -2.438 6.535 8.438 1.00 80.50 103 VAL A C 1
ATOM 756 O O . VAL A 1 103 ? -2.973 7.152 9.357 1.00 80.50 103 VAL A O 1
ATOM 759 N N . GLU A 1 104 ? -2.795 5.295 8.124 1.00 75.00 104 GLU A N 1
ATOM 760 C CA . GLU A 1 104 ? -3.930 4.649 8.778 1.00 75.00 104 GLU A CA 1
ATOM 761 C C . GLU A 1 104 ? -3.594 4.203 10.213 1.00 75.00 104 GLU A C 1
ATOM 763 O O . GLU A 1 104 ? -4.467 4.288 11.073 1.00 75.00 104 GLU A O 1
ATOM 768 N N . VAL A 1 105 ? -2.337 3.864 10.535 1.00 79.69 105 VAL A N 1
ATOM 769 C CA . VAL A 1 105 ? -1.909 3.703 11.943 1.00 79.69 1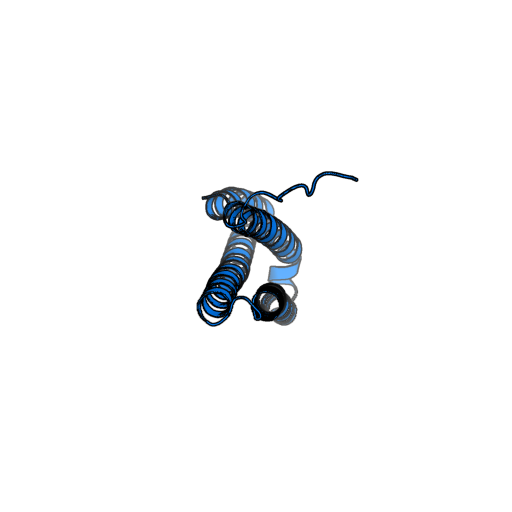05 VAL A CA 1
ATOM 770 C C . VAL A 1 105 ? -2.060 5.020 12.712 1.00 79.69 105 VAL A C 1
ATOM 772 O O . VAL A 1 105 ? -2.606 5.026 13.814 1.00 79.69 105 VAL A O 1
ATOM 775 N N . GLY A 1 106 ? -1.650 6.148 12.123 1.00 80.31 106 GLY A N 1
ATOM 776 C CA . GLY A 1 106 ? -1.845 7.471 12.721 1.00 80.31 106 GLY A CA 1
ATOM 777 C C . GLY A 1 106 ? -3.320 7.788 12.992 1.00 80.31 106 GLY A C 1
ATOM 778 O O . GLY A 1 106 ? -3.662 8.248 14.081 1.00 80.31 106 GLY A O 1
ATOM 779 N N . LEU A 1 107 ? -4.208 7.475 12.042 1.00 76.00 107 LEU A N 1
ATOM 780 C CA . LEU A 1 107 ? -5.657 7.652 12.199 1.00 76.00 107 LEU A CA 1
ATOM 781 C C . LEU A 1 107 ? -6.257 6.736 13.276 1.00 76.00 107 LEU A C 1
ATOM 783 O O . LEU A 1 107 ? -7.151 7.158 14.007 1.00 76.00 107 LEU A O 1
ATOM 787 N N . GLN A 1 108 ? -5.775 5.496 13.394 1.00 70.31 108 GLN A N 1
ATOM 788 C CA . GLN A 1 108 ? -6.224 4.567 14.434 1.00 70.31 108 GLN A CA 1
ATOM 789 C C . GLN A 1 108 ? -5.785 5.022 15.830 1.00 70.31 108 GLN A C 1
ATOM 791 O O . GLN A 1 108 ? -6.586 4.973 16.763 1.00 70.31 108 GLN A O 1
ATOM 796 N N . LEU A 1 109 ? -4.552 5.518 15.972 1.00 75.81 109 LEU A N 1
ATOM 797 C CA . LEU A 1 109 ? -4.032 6.028 17.244 1.00 75.81 109 LEU A CA 1
ATOM 798 C C . LEU A 1 109 ? -4.790 7.269 17.732 1.00 75.81 109 LEU A C 1
ATOM 800 O O . LEU A 1 109 ? -5.056 7.381 18.925 1.00 75.81 109 LEU A O 1
ATOM 804 N N . GLN A 1 110 ? -5.195 8.164 16.828 1.00 76.62 110 GLN A N 1
ATOM 805 C CA . GLN A 1 110 ? -6.023 9.329 17.175 1.00 76.62 110 GLN A CA 1
ATOM 806 C C . GLN A 1 110 ? -7.407 8.948 17.724 1.00 76.62 110 GLN A C 1
ATOM 808 O O . GLN A 1 110 ? -8.018 9.735 18.444 1.00 76.62 110 GLN A O 1
ATOM 813 N N . GLY A 1 111 ? -7.913 7.760 17.381 1.00 65.38 111 GLY A N 1
ATOM 814 C CA . GLY A 1 111 ? -9.207 7.263 17.847 1.00 65.38 111 GLY A CA 1
ATOM 815 C C . GLY A 1 111 ? -9.167 6.535 19.193 1.00 65.38 111 GLY A C 1
ATOM 816 O O . GLY A 1 111 ? -10.229 6.203 19.720 1.00 65.38 111 GLY A O 1
ATOM 817 N N . LEU A 1 112 ? -7.983 6.261 19.751 1.00 64.56 112 LEU A N 1
ATOM 818 C CA . LEU A 1 112 ? -7.850 5.528 21.009 1.00 64.56 112 LEU A CA 1
ATOM 819 C C . LEU A 1 112 ? -7.864 6.487 22.212 1.00 64.56 112 LEU A C 1
ATOM 821 O O . LEU A 1 112 ? -7.140 7.484 22.213 1.00 64.56 112 LEU A O 1
ATOM 825 N N . PRO A 1 113 ? -8.648 6.198 23.269 1.00 60.56 113 PRO A N 1
ATOM 826 C CA . PRO A 1 113 ? -8.568 6.956 24.511 1.00 60.56 113 PRO A CA 1
ATOM 827 C C . PRO A 1 113 ? -7.171 6.810 25.129 1.00 60.56 113 PRO A C 1
ATOM 829 O O . PRO A 1 113 ? -6.585 5.727 25.103 1.00 60.56 113 PRO A O 1
ATOM 832 N N . ALA A 1 114 ? -6.646 7.905 25.691 1.00 67.75 114 ALA A N 1
ATOM 833 C CA . ALA A 1 114 ? -5.314 7.936 26.290 1.00 67.75 114 ALA A CA 1
ATOM 834 C C . ALA A 1 114 ? -5.125 6.780 27.293 1.00 67.75 114 ALA A C 1
ATOM 836 O O . ALA A 1 114 ? -6.046 6.493 28.071 1.00 67.75 114 ALA A O 1
ATOM 837 N N . PRO A 1 115 ? -3.952 6.115 27.303 1.00 64.31 115 PRO A N 1
ATOM 838 C CA . PRO A 1 115 ? -3.703 5.008 28.212 1.00 64.31 115 PRO A CA 1
ATOM 839 C C . PRO A 1 115 ? -3.858 5.494 29.655 1.00 64.31 115 PRO A C 1
ATOM 841 O O . PRO A 1 115 ? -3.100 6.343 30.125 1.00 64.31 115 PRO A O 1
ATOM 844 N N . ARG A 1 116 ? -4.855 4.957 30.372 1.00 67.06 116 ARG A N 1
ATOM 845 C CA . ARG A 1 116 ? -4.965 5.152 31.820 1.00 67.06 116 ARG A CA 1
ATOM 846 C C . ARG A 1 116 ? -3.812 4.391 32.460 1.00 67.06 116 ARG A C 1
ATOM 848 O O . ARG A 1 116 ? -3.897 3.180 32.649 1.00 67.06 116 ARG A O 1
ATOM 855 N N . LEU A 1 117 ? -2.730 5.096 32.767 1.00 75.19 117 LEU A N 1
ATOM 856 C CA . LEU A 1 117 ? -1.680 4.584 33.635 1.00 75.19 117 LEU A CA 1
ATOM 857 C C . LEU A 1 117 ? -2.324 4.278 34.992 1.00 75.19 117 LEU A C 1
ATOM 859 O O . LEU A 1 117 ? -2.687 5.189 35.735 1.00 75.19 117 LEU A O 1
ATOM 863 N N . ALA A 1 118 ? -2.530 2.994 35.290 1.00 70.56 118 ALA A N 1
ATOM 864 C CA . ALA A 1 118 ? -2.907 2.577 36.631 1.00 70.56 118 ALA A CA 1
ATOM 865 C C . ALA A 1 118 ? -1.768 2.972 37.590 1.00 70.56 118 ALA A C 1
ATOM 867 O O . ALA A 1 118 ? -0.599 2.774 37.242 1.00 70.56 118 ALA A O 1
ATOM 868 N N . PRO A 1 119 ? -2.066 3.538 38.772 1.00 67.88 119 PRO A N 1
ATOM 869 C CA . PRO A 1 119 ? -1.028 3.866 39.737 1.00 67.88 119 PRO A CA 1
ATOM 870 C C . PRO A 1 119 ? -0.290 2.581 40.123 1.00 67.88 119 PRO A C 1
ATOM 872 O O . PRO A 1 119 ? -0.910 1.626 40.596 1.00 67.88 119 PRO A O 1
ATOM 875 N N . ARG A 1 120 ? 1.030 2.551 39.887 1.00 71.81 120 ARG A N 1
ATOM 876 C CA . ARG A 1 120 ? 1.924 1.517 40.426 1.00 71.81 120 ARG A CA 1
ATOM 877 C C . ARG A 1 120 ? 1.741 1.509 41.947 1.00 71.81 120 ARG A C 1
ATOM 879 O O . ARG A 1 120 ? 2.059 2.509 42.588 1.00 71.81 120 ARG A O 1
ATOM 886 N N . ARG A 1 121 ? 1.179 0.424 42.482 1.00 70.69 121 ARG A N 1
ATOM 887 C CA . ARG A 1 121 ? 1.265 0.097 43.909 1.00 70.69 121 ARG A CA 1
ATOM 888 C C . ARG A 1 121 ? 2.602 -0.563 44.195 1.00 70.69 121 ARG A C 1
ATOM 890 O O . ARG A 1 121 ? 3.073 -1.301 43.300 1.00 70.69 121 ARG A O 1
#

Radius of gyration: 17.45 Å; Cα contacts (8 Å, |Δi|>4): 126; chains: 1; bounding box: 34×26×63 Å

Foldseek 3Di:
DLLVVLLVVQLVVLCVPQNPLSNVLLVLLSCLQVVLLVQLVVQLVVQCVVDVVCNVVSNVVSVVSLCCSLVVSVVVQVVVDDSNVVSVSVVSNVSSSVSSVVVSVVVVVVPDDDDPPDDDD

Secondary structure (DSSP, 8-state):
-HHHHHHHHHHHHHHHHHHHHHHHHHHHHHHHHHHHHHHHHHHHHHHHHH-GGGHHHHHHHHHHHHHHHHHHHHHHHHHT-HHHHHTTHHHHHHHHHHHHHHHHHHHHHHTSPP-------

Solvent-accessible surface area (backbone atoms only — not comparable to full-atom values): 6270 Å² total; per-residue (Å²): 109,70,65,60,52,48,45,54,52,50,23,52,53,22,32,76,77,40,37,74,51,5,34,52,31,30,51,51,28,44,52,32,38,50,54,14,46,52,52,15,51,52,44,28,53,51,29,41,72,73,37,71,88,34,40,66,59,13,50,54,51,18,50,47,34,52,47,49,33,46,49,53,49,50,51,51,44,58,73,72,36,66,68,44,53,74,30,41,28,63,59,43,33,51,53,41,42,54,51,52,49,53,52,51,52,53,57,53,56,74,70,52,78,78,83,80,78,71,80,86,127

Mean predicted aligned error: 8.87 Å

Sequence (121 aa):
MATLLTLLIAGSIGFALYGMWGLLAASLAAVLCLGGAEAALVASRLAQRARPDQALAGMLLAMLFRMTAPLAGALWIYLQGDRLVAAGAWYQLIVFYLVTLAVEVGLQLQGLPAPRLAPRR

=== Feature glossary ===
A reading guide for the features in this record.

Start from the sequence.

  · This is the polypeptide sequence — one letter per residue, N-terminus first. Length ranges from a few dozen residues for small domains to over a thousand for large multi-domain proteins.

Fold it, and you get atomic coordinates and the backbone conformation that goes with them.

  · Structure coordinates are given as an mmCIF _atom_site loop: one row per atom with element, residue name, chain id, sequence number, and x/y/z position in Å. Only the four main-chain atoms per residue are included here; side chains are omitted to keep the record compact.

  · Backbone dihedral angles. Every residue except chain termini has a φ (preceding-C → N → Cα → C) and a ψ (N → Cα → C → next-N). They are reported in degrees following the IUPAC sign convention. Secondary structure is essentially a statement about which (φ, ψ) basin each residue occupies.

  · The SS8 string is DSSP's per-residue secondary-structure call. α-helix (H) means an i→i+4 H-bond ladder; β-strand (E) means the residue participates in a β-sheet; 3₁₀ (G) and π (I) are tighter and wider helices; T/S are turns/bends; '-' is loop.

  · SS3 is a coarse helix/strand/coil call (letters a/b/c) made by the P-SEA algorithm from inter-Cα distances and dihedrals. It is less detailed than DSSP but needs only Cα positions.

Summarize the fold with a handful of shape descriptors and a per-residue structural alphabet.

  · Radius of gyration (Rg) is the root-mean-square distance of Cα atoms from their centroid — a single number for overall size and compactness. A globular domain of N residues has Rg ≈ 2.2·N^0.38 Å; an extended or disordered chain has a much larger Rg. The Cα contact count is the number of residue pairs whose Cα atoms are within 8 Å and are more than four positions apart in sequence — a standard proxy for tertiary packing density. The bounding box is the smallest axis-aligned box enclosing all Cα atoms.

  · The Foldseek 3Di string encodes local tertiary geometry as a 20-letter alphabet — one character per residue — derived from the relative positions of nearby Cα atoms. Unlike the amino-acid sequence, 3Di is a direct function of the 3D structure, so two proteins with the same fold have similar 3Di strings even at low sequence identity.

  · Solvent-accessible surface area (SASA) is the area in Å² traced out by the centre of a 1.4 Å probe sphere (a water molecule) rolled over the protein's van der Waals surface (Shrake–Rupley / Lee–Richards construction). Buried residues have near-zero SASA; fully exposed residues can exceed 200 Å². The total SASA scales roughly with the number of surface residues.

Ask how reliable the model is.

  · pLDDT (predicted Local Distance Difference Test) is AlphaFold's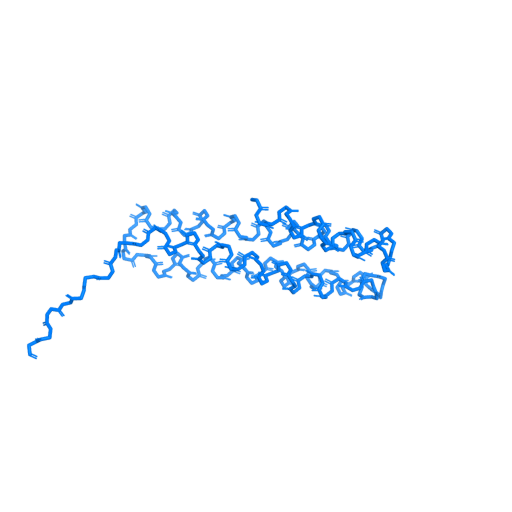 per-residue confidence score, ranging from 0 to 100. Values above 90 indicate high confidence (typically well-packed cores); 70–90 is confident; 50–70 low confidence; below 50 usually means the region is disordered or the prediction is unreliable there. AlphaFold stores pLDDT in the mmCIF B-factor column.

  · B-factor (Debye–Waller factor) reflects atomic displacement in the crystal lattice. It is an experimental observable (units Å²), not a prediction; low values mean the atom is pinned down, high values mean it moves or is heterogeneous across the crystal.

  · Predicted Aligned Error (PAE) is an AlphaFold confidence matrix: entry (i, j) is the expected error in the position of residue j, in ångströms, when the prediction is superimposed on the true structure at residue i. Low PAE within a block of residues means that block is internally rigid and well-predicted; high PAE between two blocks means their relative placement is uncertain even if each block individually is confident.

Place it in context: what it resembles, what it is annotated as, and how it looks.

  · Nearest PDB neighbors are the top structural matches found by Foldseek when searching this structure against the entire Protein Data Bank. Each hit reports a TM-score (0 to 1; >0.5 almost always implies the same fold) and an E-value. These are *structural* homologs — they may share no detectable sequence similarity.

  · Functional annotations link the protein to curated databases. InterPro entries identify conserved domains and families by matching the sequence against member-database signatures (Pfam, PROSITE, CDD, …). Gene Ontology (GO) terms describe molecular function, biological process, and cellular component in a controlled vocabulary. CATH places the structure in a hierarchical fold classification (Class/Architecture/Topology/Homologous-superfamily). The organism is the source species.

  · Three diagnostic plots accompany the record. The Cα contact map visualizes the tertiary structure as a 2D adjacency matrix (8 Å cutoff, sequence-local contacts suppressed). The Ramachandran plot shows the distribution of backbone (φ, ψ) torsions, with points in the α and β basins reflecting secondary structure content. The PAE plot shows AlphaFold's inter-residue confidence as a color matrix.

  · Six rendered views show the 3D structure from the faces of a cube — i.e. along ±x, ±y, ±z. Rendering representation is drawn randomly per protein from cartoon (secondary-structure ribbons), sticks (backbone bonds), or molecular surface; coloring is either N→C rainbow (blue at the N-terminus through red at the C-terminus) or one color per chain.